Protein AF-A0A498JTJ5-F1 (afdb_monomer_lite)

Secondary structure (DSSP, 8-state):
-EETTTEEGGGS--SSPPPHHHHHHHHHHHHHTTSB-TTSPBPHHHHHHTTSSS-HHHHHHHHHHHHHHHHTTHHHHHHHHHHHHHHHHHHHHHHHHHS--

InterPro domains:
  IPR048333 Helicase associated domain (HA2), winged-helix domain [PF04408] (28-53)

Radius of gyration: 25.89 Å; chains: 1; bounding box: 59×25×75 Å

Organism: Malus domestica (NCBI:txid3750)

Sequence (101 aa):
MTFFLGIQVSNFPLPPPPDADALDKEKRCLKSLQALDKDGRLTPLGRAMAHYPMSPRHSRMLTIIQVLIKKKSFEANLVLACVVAAIAALSLKIATKKATA

Structure (mmCIF, N/CA/C/O backbone):
data_AF-A0A498JTJ5-F1
#
_entry.id   AF-A0A498JTJ5-F1
#
loop_
_atom_site.group_PDB
_atom_site.id
_atom_site.type_symbol
_atom_site.label_atom_id
_atom_site.label_alt_id
_atom_site.label_comp_id
_atom_site.label_asym_id
_atom_site.label_entity_id
_atom_site.label_seq_id
_atom_site.pdbx_PDB_ins_code
_atom_site.Cartn_x
_atom_site.Cartn_y
_atom_site.Cartn_z
_atom_site.occupancy
_atom_site.B_iso_or_equiv
_atom_site.auth_seq_id
_atom_site.auth_comp_id
_atom_site.auth_asym_id
_atom_site.auth_atom_id
_atom_site.pdbx_PDB_model_num
ATOM 1 N N . MET A 1 1 ? 4.581 -8.118 -13.582 1.00 44.34 1 MET A N 1
ATOM 2 C CA . MET A 1 1 ? 4.844 -7.196 -12.455 1.00 44.34 1 MET A CA 1
ATOM 3 C C . MET A 1 1 ? 4.019 -5.926 -12.673 1.00 44.34 1 MET A C 1
ATOM 5 O O . MET A 1 1 ? 4.438 -5.050 -13.417 1.00 44.34 1 MET A O 1
ATOM 9 N N . THR A 1 2 ? 2.796 -5.872 -12.145 1.00 37.47 2 THR A N 1
ATOM 10 C CA . THR A 1 2 ? 1.823 -4.791 -12.381 1.00 37.47 2 THR A CA 1
ATOM 11 C C . THR A 1 2 ? 1.978 -3.692 -11.333 1.00 37.47 2 THR A C 1
ATOM 13 O O . THR A 1 2 ? 1.708 -3.913 -10.154 1.00 37.47 2 THR A O 1
ATOM 16 N N . PHE A 1 3 ? 2.401 -2.502 -11.760 1.00 51.62 3 PHE A N 1
ATOM 17 C CA . PHE A 1 3 ? 2.480 -1.318 -10.906 1.00 51.62 3 PHE A CA 1
ATOM 18 C C . PHE A 1 3 ? 1.514 -0.245 -11.399 1.00 51.62 3 PHE A C 1
ATOM 20 O O . PHE A 1 3 ? 1.626 0.243 -12.515 1.00 51.62 3 PHE A O 1
ATOM 27 N N . PHE A 1 4 ? 0.563 0.078 -10.526 1.00 50.00 4 PHE A N 1
ATOM 28 C CA . PHE A 1 4 ? -0.362 1.214 -10.501 1.00 50.00 4 PHE A CA 1
ATOM 29 C C . PHE A 1 4 ? -1.292 1.499 -11.695 1.00 50.00 4 PHE A C 1
ATOM 31 O O . PHE A 1 4 ? -2.466 1.760 -11.465 1.00 50.00 4 PHE A O 1
ATOM 38 N N . LEU A 1 5 ? -0.838 1.377 -12.942 1.00 55.78 5 LEU A N 1
ATOM 39 C CA . LEU A 1 5 ? -1.653 1.614 -14.143 1.00 55.78 5 LEU A CA 1
ATOM 40 C C . LEU A 1 5 ? -2.202 0.321 -14.778 1.00 55.78 5 LEU A C 1
ATOM 42 O O . LEU A 1 5 ? -2.804 0.356 -15.843 1.00 55.78 5 LEU A O 1
ATOM 46 N N . GLY A 1 6 ? -1.946 -0.840 -14.164 1.00 54.81 6 GLY A N 1
ATOM 47 C CA . GLY A 1 6 ? -2.227 -2.148 -14.773 1.00 54.81 6 GLY A CA 1
ATOM 48 C C . GLY A 1 6 ? -1.231 -2.548 -15.871 1.00 54.81 6 GLY A C 1
ATOM 49 O O . GLY A 1 6 ? -1.410 -3.581 -16.507 1.00 54.81 6 GLY A O 1
ATOM 50 N N . ILE A 1 7 ? -0.158 -1.774 -16.064 1.0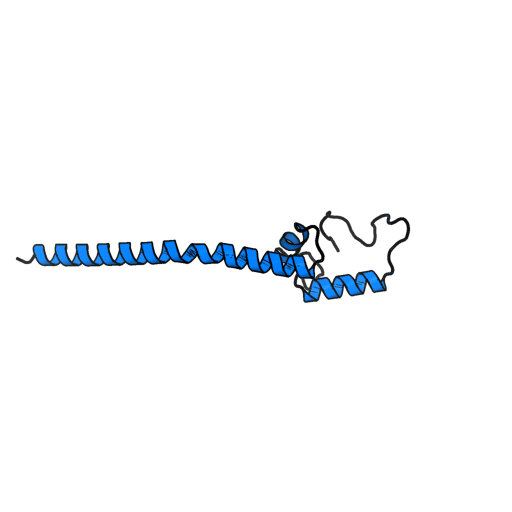0 53.69 7 ILE A N 1
ATOM 51 C CA . ILE A 1 7 ? 0.817 -1.976 -17.141 1.00 53.69 7 ILE A CA 1
ATOM 52 C C . ILE A 1 7 ? 2.098 -2.634 -16.604 1.00 53.69 7 ILE A C 1
ATOM 54 O O . ILE A 1 7 ? 2.531 -2.391 -15.474 1.00 53.69 7 ILE A O 1
ATOM 58 N N . GLN A 1 8 ? 2.694 -3.511 -17.414 1.00 60.28 8 GLN A N 1
ATOM 59 C CA . GLN A 1 8 ? 4.010 -4.099 -17.161 1.00 60.28 8 GLN A CA 1
ATOM 60 C C . GLN A 1 8 ? 5.093 -3.051 -17.449 1.00 60.28 8 GLN A C 1
ATOM 62 O O . GLN A 1 8 ? 5.236 -2.623 -18.591 1.00 60.28 8 GLN A O 1
ATOM 67 N N . VAL A 1 9 ? 5.883 -2.672 -16.440 1.00 60.03 9 VAL A N 1
ATOM 68 C CA . VAL A 1 9 ? 6.946 -1.650 -16.577 1.00 60.03 9 VAL A CA 1
ATOM 69 C C . VAL A 1 9 ? 7.990 -2.043 -17.630 1.00 60.03 9 VAL A C 1
ATOM 71 O O . VAL A 1 9 ? 8.475 -1.193 -18.363 1.00 60.03 9 VAL A O 1
ATOM 74 N N . SER A 1 10 ? 8.277 -3.340 -17.763 1.00 60.97 10 SER A N 1
ATOM 75 C CA . SER A 1 10 ? 9.203 -3.882 -18.767 1.00 60.97 10 SER A CA 1
ATOM 76 C C . SER A 1 10 ? 8.713 -3.751 -20.213 1.00 60.97 10 SER A C 1
ATOM 78 O O . SER A 1 10 ? 9.508 -3.907 -21.127 1.00 60.97 10 SER A O 1
ATOM 80 N N . ASN A 1 11 ? 7.416 -3.509 -20.423 1.00 62.19 11 ASN A N 1
ATOM 81 C CA . ASN A 1 11 ? 6.782 -3.464 -21.744 1.00 62.19 11 ASN A CA 1
ATOM 82 C C . ASN A 1 11 ? 6.115 -2.106 -22.016 1.00 62.19 11 ASN A C 1
ATOM 84 O O . ASN A 1 11 ? 5.278 -1.990 -22.911 1.00 62.19 11 ASN A O 1
ATOM 88 N N . PHE A 1 12 ? 6.421 -1.093 -21.200 1.00 70.56 12 PHE A N 1
ATOM 89 C CA . PHE A 1 12 ? 5.927 0.260 -21.408 1.00 70.56 12 PHE A CA 1
ATOM 90 C C . PHE A 1 12 ? 6.819 0.954 -22.450 1.00 70.56 12 PHE A C 1
ATOM 92 O O . PHE A 1 12 ? 8.043 0.891 -22.308 1.00 70.56 12 PHE A O 1
ATOM 99 N N . PRO A 1 13 ? 6.251 1.593 -23.491 1.00 67.00 13 PRO A N 1
ATOM 100 C CA . PRO A 1 13 ? 7.025 2.216 -24.558 1.00 67.00 13 PRO A CA 1
ATOM 101 C C . PRO A 1 13 ? 7.630 3.529 -24.051 1.00 67.00 13 PRO A C 1
ATOM 103 O O . PRO A 1 13 ? 7.130 4.618 -24.321 1.00 67.00 13 PRO A O 1
ATOM 106 N N . LEU A 1 14 ? 8.688 3.421 -23.250 1.00 68.88 14 LEU A N 1
ATOM 107 C CA . LEU A 1 14 ? 9.511 4.562 -22.872 1.00 68.88 14 LEU A CA 1
ATOM 108 C C . LEU A 1 14 ? 10.448 4.891 -24.042 1.00 68.88 14 LEU A C 1
ATOM 110 O O . LEU A 1 14 ? 10.995 3.962 -24.639 1.00 68.88 14 LEU A O 1
ATOM 114 N N . PRO A 1 15 ? 10.632 6.182 -24.389 1.00 72.38 15 PRO A N 1
ATOM 115 C CA . PRO A 1 15 ? 11.427 6.577 -25.550 1.00 72.38 15 PRO A CA 1
ATOM 116 C C . PRO A 1 15 ? 12.864 6.019 -25.498 1.00 72.38 15 PRO A C 1
ATOM 118 O O . PRO A 1 15 ? 13.362 5.573 -26.529 1.00 72.38 15 PRO A O 1
ATOM 121 N N . PRO A 1 16 ? 13.489 5.931 -24.308 1.00 76.44 16 PRO A N 1
ATOM 122 C CA . PRO A 1 16 ? 14.482 4.909 -23.993 1.00 76.44 16 PRO A CA 1
ATOM 123 C C . PRO A 1 16 ? 13.986 3.964 -22.878 1.00 76.44 16 PRO A C 1
ATOM 125 O O . PRO A 1 16 ? 13.474 4.437 -21.855 1.00 76.44 16 PRO A O 1
ATOM 128 N N . PRO A 1 17 ? 14.158 2.636 -23.011 1.00 70.88 17 PRO A N 1
ATOM 129 C CA . PRO A 1 17 ? 13.871 1.719 -21.920 1.00 70.88 17 PRO A CA 1
ATOM 130 C C . PRO A 1 17 ? 14.821 2.004 -20.742 1.00 70.88 17 PRO A C 1
ATOM 132 O O . PRO A 1 17 ? 16.020 2.203 -20.949 1.00 70.88 17 PRO A O 1
ATOM 135 N N . PRO A 1 18 ? 14.306 2.059 -19.504 1.00 75.94 18 PRO A N 1
ATOM 136 C CA . PRO A 1 18 ? 15.126 2.274 -18.327 1.00 75.94 18 PRO A CA 1
ATOM 137 C C . PRO A 1 18 ? 16.046 1.075 -18.116 1.00 75.94 18 PRO A C 1
ATOM 139 O O . PRO A 1 18 ? 15.682 -0.065 -18.407 1.00 75.94 18 PRO A O 1
ATOM 142 N N . ASP A 1 19 ? 17.222 1.354 -17.568 1.00 85.12 19 ASP A N 1
ATOM 143 C CA . ASP A 1 19 ? 18.199 0.337 -17.208 1.00 85.12 19 ASP A CA 1
ATOM 144 C C . ASP A 1 19 ? 17.574 -0.744 -16.301 1.00 85.12 19 ASP A C 1
ATOM 146 O O . ASP A 1 19 ? 16.824 -0.448 -15.359 1.00 85.12 19 ASP A O 1
ATOM 150 N N . ALA A 1 20 ? 17.876 -2.009 -16.591 1.00 84.44 20 ALA A N 1
ATOM 151 C CA . ALA A 1 20 ? 17.352 -3.151 -15.850 1.00 84.44 20 ALA A CA 1
ATOM 152 C C . ALA A 1 20 ? 17.778 -3.100 -14.373 1.00 84.44 20 ALA A C 1
ATOM 154 O O . ALA A 1 20 ? 16.971 -3.402 -13.487 1.00 84.44 20 ALA A O 1
ATOM 155 N N . ASP A 1 21 ? 18.994 -2.618 -14.102 1.00 87.69 21 ASP A N 1
ATOM 156 C CA . ASP A 1 21 ? 19.518 -2.450 -12.745 1.00 87.69 21 ASP A CA 1
ATOM 157 C C . ASP A 1 21 ? 18.742 -1.387 -11.958 1.00 87.69 21 ASP A C 1
ATOM 159 O O . ASP A 1 21 ? 18.455 -1.554 -10.765 1.00 87.69 21 ASP A O 1
ATOM 163 N N . ALA A 1 22 ? 18.333 -0.307 -12.629 1.00 85.19 22 ALA A N 1
ATOM 164 C CA . ALA A 1 22 ? 17.504 0.733 -12.032 1.00 85.19 22 ALA A CA 1
ATOM 165 C C . ALA A 1 22 ? 16.113 0.191 -11.667 1.00 85.19 22 ALA A C 1
ATOM 167 O O . ALA A 1 22 ? 15.621 0.442 -10.563 1.00 85.19 22 ALA A O 1
ATOM 168 N N . LEU A 1 23 ? 15.505 -0.618 -12.544 1.00 86.12 23 LEU A N 1
ATOM 169 C CA . LEU A 1 23 ? 14.226 -1.277 -12.260 1.00 86.12 23 LEU A CA 1
ATOM 170 C C . LEU A 1 23 ? 14.322 -2.243 -11.076 1.00 86.12 23 LEU A C 1
ATOM 172 O O . LEU A 1 23 ? 13.414 -2.299 -10.242 1.00 86.12 23 LEU A O 1
ATOM 176 N N . ASP A 1 24 ? 15.409 -3.001 -10.970 1.00 88.62 24 ASP A N 1
ATOM 177 C CA . ASP A 1 24 ? 15.605 -3.935 -9.865 1.00 88.62 24 ASP A CA 1
ATOM 178 C C . ASP A 1 24 ? 15.878 -3.231 -8.538 1.00 88.62 24 ASP A C 1
ATOM 180 O O . ASP A 1 24 ? 15.350 -3.645 -7.498 1.00 88.62 24 ASP A O 1
ATOM 184 N N . LYS A 1 25 ? 16.613 -2.118 -8.560 1.00 88.50 25 LYS A N 1
ATOM 185 C CA . LYS A 1 25 ? 16.777 -1.244 -7.395 1.00 88.50 25 LYS A CA 1
ATOM 186 C C . LYS A 1 25 ? 15.434 -0.695 -6.913 1.00 88.50 25 LYS A C 1
ATOM 188 O O . LYS A 1 25 ? 15.145 -0.758 -5.714 1.00 88.50 25 LYS A O 1
ATOM 193 N N . GLU A 1 26 ? 14.589 -0.232 -7.830 1.00 89.31 26 GLU A N 1
ATOM 194 C CA . GLU A 1 26 ? 13.259 0.292 -7.508 1.00 89.31 26 GLU A CA 1
ATOM 195 C C . GLU A 1 26 ? 12.359 -0.804 -6.910 1.00 89.31 26 GLU A C 1
ATOM 197 O O . GLU A 1 26 ? 11.730 -0.608 -5.867 1.00 89.31 26 GLU A O 1
ATOM 202 N N . LYS A 1 27 ? 12.369 -2.018 -7.484 1.00 89.50 27 LYS A N 1
ATOM 203 C CA . LYS A 1 27 ? 11.644 -3.178 -6.929 1.00 89.50 27 LYS A CA 1
ATOM 204 C C . LYS A 1 27 ? 12.100 -3.514 -5.510 1.00 89.50 27 LYS A C 1
ATOM 206 O O . LYS A 1 27 ? 11.260 -3.793 -4.655 1.00 89.50 27 LYS A O 1
ATOM 211 N N . ARG A 1 28 ? 13.412 -3.505 -5.241 1.00 91.12 28 ARG A N 1
ATOM 212 C CA . ARG A 1 28 ? 13.959 -3.756 -3.893 1.00 91.12 28 ARG A CA 1
ATOM 213 C C . ARG A 1 28 ? 13.506 -2.684 -2.901 1.00 91.12 28 ARG A C 1
ATOM 215 O O . ARG A 1 28 ? 13.108 -3.026 -1.791 1.00 91.12 28 ARG A O 1
ATOM 222 N N . CYS A 1 29 ? 13.496 -1.416 -3.314 1.00 91.06 29 CYS A N 1
ATOM 223 C CA . CYS A 1 29 ? 12.976 -0.304 -2.516 1.00 91.06 29 CYS A CA 1
ATOM 224 C C . CYS A 1 29 ? 11.480 -0.478 -2.195 1.00 91.06 29 CYS A C 1
ATOM 226 O O . CYS A 1 29 ? 11.043 -0.332 -1.057 1.00 91.06 29 CYS A O 1
ATOM 228 N N . LEU A 1 30 ? 10.672 -0.872 -3.178 1.00 92.88 30 LEU A N 1
ATOM 229 C CA . LEU A 1 30 ? 9.234 -1.071 -2.975 1.00 92.88 30 LEU A CA 1
ATOM 230 C C . LEU A 1 30 ? 8.929 -2.303 -2.110 1.00 92.88 30 LEU A C 1
ATOM 232 O O . LEU A 1 30 ? 7.973 -2.282 -1.330 1.00 92.88 30 LEU A O 1
ATOM 236 N N . LYS A 1 31 ? 9.770 -3.344 -2.175 1.00 93.69 31 LYS A N 1
ATOM 237 C CA . LYS A 1 31 ? 9.735 -4.477 -1.237 1.00 93.69 31 LYS A CA 1
ATOM 238 C C . LYS A 1 31 ? 10.098 -4.051 0.188 1.00 93.69 31 LYS A C 1
ATOM 240 O O . LYS A 1 31 ? 9.383 -4.426 1.113 1.00 93.69 31 LYS A O 1
ATOM 245 N N . SER A 1 32 ? 11.139 -3.235 0.385 1.00 93.44 32 SER A N 1
ATOM 246 C CA . SER A 1 32 ? 11.515 -2.759 1.729 1.00 93.44 32 SER A CA 1
ATOM 247 C C . SER A 1 32 ? 10.449 -1.852 2.352 1.00 93.44 32 SER A C 1
ATOM 249 O O . SER A 1 32 ? 10.231 -1.888 3.561 1.00 93.44 32 SER A O 1
ATOM 251 N N . LEU A 1 33 ? 9.704 -1.112 1.527 1.00 93.62 33 LEU A N 1
ATOM 252 C CA . LEU A 1 33 ? 8.543 -0.330 1.954 1.00 93.62 33 LEU A CA 1
ATOM 253 C C . LEU A 1 33 ? 7.268 -1.163 2.161 1.00 93.62 33 LEU A C 1
ATOM 255 O O . LEU A 1 33 ? 6.262 -0.600 2.589 1.00 93.62 33 LEU A O 1
ATOM 259 N N . GLN A 1 34 ? 7.286 -2.474 1.892 1.00 92.94 34 GLN A N 1
ATOM 260 C CA . GLN A 1 34 ? 6.115 -3.369 1.935 1.00 92.94 34 GLN A CA 1
ATOM 261 C C . GLN A 1 34 ? 4.992 -2.975 0.953 1.00 92.94 34 GLN A C 1
ATOM 263 O O . GLN A 1 34 ? 3.837 -3.386 1.096 1.00 92.94 34 GLN A O 1
ATOM 268 N N . ALA A 1 35 ? 5.320 -2.184 -0.071 1.00 94.31 35 ALA A N 1
ATOM 269 C CA . ALA A 1 35 ? 4.401 -1.867 -1.162 1.00 94.31 35 ALA A CA 1
ATOM 270 C C . ALA A 1 35 ? 4.212 -3.068 -2.108 1.00 94.31 35 ALA A C 1
ATOM 272 O O . ALA A 1 35 ? 3.193 -3.164 -2.794 1.00 94.31 35 ALA A O 1
ATOM 273 N N . LEU A 1 36 ? 5.175 -3.995 -2.112 1.00 93.75 36 LEU A N 1
ATOM 274 C CA . LEU A 1 36 ? 5.148 -5.251 -2.853 1.00 93.75 36 LEU A CA 1
ATOM 275 C C . LEU A 1 36 ? 5.176 -6.467 -1.936 1.00 93.75 36 LEU A C 1
ATOM 277 O O . LEU A 1 36 ? 5.860 -6.465 -0.915 1.00 93.75 36 LEU A O 1
ATOM 281 N N . ASP A 1 37 ? 4.497 -7.522 -2.371 1.00 91.06 37 ASP A N 1
ATOM 282 C CA . ASP A 1 37 ? 4.603 -8.859 -1.796 1.00 91.06 37 ASP A CA 1
ATOM 283 C C . ASP A 1 37 ? 5.847 -9.613 -2.322 1.00 91.06 37 ASP A C 1
ATOM 285 O O . ASP A 1 37 ? 6.556 -9.142 -3.221 1.00 91.06 37 ASP A O 1
ATOM 289 N N . LYS A 1 38 ? 6.109 -10.811 -1.786 1.00 88.94 38 LYS A N 1
ATOM 290 C CA . LYS A 1 38 ? 7.205 -11.714 -2.182 1.00 88.94 38 LYS A CA 1
ATOM 291 C C . LYS A 1 38 ? 7.202 -11.991 -3.687 1.00 88.94 38 LYS A C 1
ATOM 293 O O . LYS A 1 38 ? 8.252 -11.886 -4.325 1.00 88.94 38 LYS A O 1
ATOM 298 N N . ASP A 1 39 ? 6.009 -12.182 -4.248 1.00 88.25 39 ASP A N 1
ATOM 299 C CA . ASP A 1 39 ? 5.761 -12.409 -5.679 1.00 88.25 39 ASP A CA 1
ATOM 300 C C . ASP A 1 39 ? 5.853 -11.130 -6.533 1.00 88.25 39 ASP A C 1
ATOM 302 O O . ASP A 1 39 ? 5.579 -11.146 -7.733 1.00 88.25 39 ASP A O 1
ATOM 306 N N . GLY A 1 40 ? 6.184 -9.983 -5.927 1.00 86.25 40 GLY A N 1
ATOM 307 C CA . GLY A 1 40 ? 6.244 -8.691 -6.612 1.00 86.25 40 GLY A CA 1
ATOM 308 C C . GLY A 1 40 ? 4.872 -8.136 -7.008 1.00 86.25 40 GLY A C 1
ATOM 309 O O . GLY A 1 40 ? 4.775 -7.285 -7.893 1.00 86.25 40 GLY A O 1
ATOM 310 N N . ARG A 1 41 ? 3.802 -8.610 -6.358 1.00 89.19 41 ARG A N 1
ATOM 311 C CA . ARG A 1 41 ? 2.434 -8.098 -6.517 1.00 89.19 41 ARG A CA 1
ATOM 312 C C . ARG A 1 41 ? 2.193 -6.899 -5.604 1.00 89.19 41 ARG A C 1
ATOM 314 O O . ARG A 1 41 ? 2.683 -6.870 -4.478 1.00 89.19 41 ARG A O 1
ATOM 321 N N . LEU A 1 42 ? 1.418 -5.923 -6.074 1.00 91.0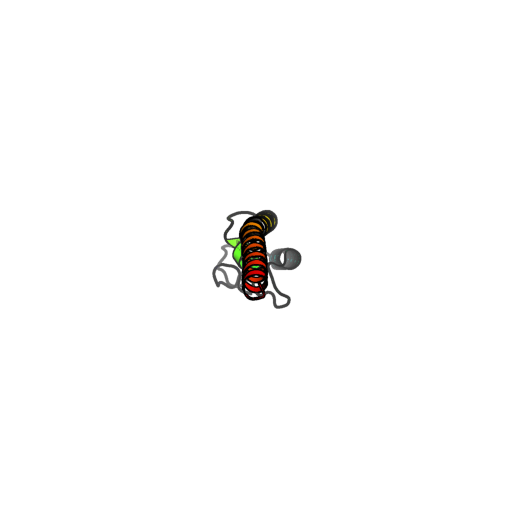0 42 LEU A N 1
ATOM 322 C CA . LEU A 1 42 ? 1.109 -4.710 -5.315 1.00 91.00 42 LEU A CA 1
ATOM 323 C C . LEU A 1 42 ? 0.198 -5.019 -4.111 1.00 91.00 42 LEU A C 1
ATOM 325 O O . LEU A 1 42 ? -0.906 -5.555 -4.275 1.00 91.00 42 LEU A O 1
ATOM 329 N N . THR A 1 43 ? 0.636 -4.651 -2.907 1.00 94.31 43 THR A N 1
ATOM 330 C CA . THR A 1 43 ? -0.126 -4.850 -1.662 1.00 94.31 43 THR A CA 1
ATOM 331 C C . THR A 1 43 ? -1.246 -3.805 -1.521 1.00 94.31 43 THR A C 1
ATOM 333 O O . THR A 1 43 ? -1.224 -2.779 -2.209 1.00 94.31 43 THR A O 1
ATOM 336 N N . PRO A 1 44 ? -2.242 -3.999 -0.631 1.00 92.56 44 PRO A N 1
ATOM 337 C CA . PRO A 1 44 ? -3.229 -2.957 -0.324 1.00 92.56 44 PRO A CA 1
ATOM 338 C C . PRO A 1 44 ? -2.580 -1.653 0.162 1.00 92.56 44 PRO A C 1
ATOM 340 O O . PRO A 1 44 ? -3.007 -0.566 -0.218 1.00 92.56 44 PRO A O 1
ATOM 343 N N . LEU A 1 45 ? -1.500 -1.770 0.941 1.00 92.62 45 LEU A N 1
ATOM 344 C CA . LEU A 1 45 ? -0.670 -0.644 1.356 1.00 92.62 45 LEU A CA 1
ATOM 345 C C . LEU A 1 45 ? -0.014 0.044 0.149 1.00 92.62 45 LEU A C 1
ATOM 347 O O . LEU A 1 45 ? -0.099 1.260 0.030 1.00 92.62 45 LEU A O 1
ATOM 351 N N . GLY A 1 46 ? 0.597 -0.720 -0.762 1.00 92.88 46 GLY A N 1
ATOM 352 C CA . GLY A 1 46 ? 1.203 -0.186 -1.986 1.00 92.88 46 GLY A CA 1
ATOM 353 C C . GLY A 1 46 ? 0.194 0.506 -2.908 1.00 92.88 46 GLY A C 1
ATOM 354 O O . GLY A 1 46 ? 0.515 1.530 -3.509 1.00 92.88 46 GLY A O 1
ATOM 355 N N . ARG A 1 47 ? -1.048 0.002 -2.971 1.00 92.56 47 ARG A N 1
ATOM 356 C CA . ARG A 1 47 ? -2.164 0.677 -3.657 1.00 92.56 47 ARG A CA 1
ATOM 357 C C . ARG A 1 47 ? -2.513 2.008 -3.001 1.00 92.56 47 ARG A C 1
ATOM 359 O O . ARG A 1 47 ? -2.612 3.008 -3.698 1.00 92.56 47 ARG A O 1
ATOM 366 N N . ALA A 1 48 ? -2.652 2.034 -1.678 1.00 92.00 48 ALA A N 1
ATOM 367 C CA . ALA A 1 48 ? -2.909 3.278 -0.957 1.00 92.00 48 ALA A CA 1
ATOM 368 C C . ALA A 1 48 ? -1.778 4.298 -1.162 1.00 92.00 48 ALA A C 1
ATOM 370 O O . ALA A 1 48 ? -2.038 5.484 -1.342 1.00 92.00 48 ALA A O 1
ATOM 371 N N . MET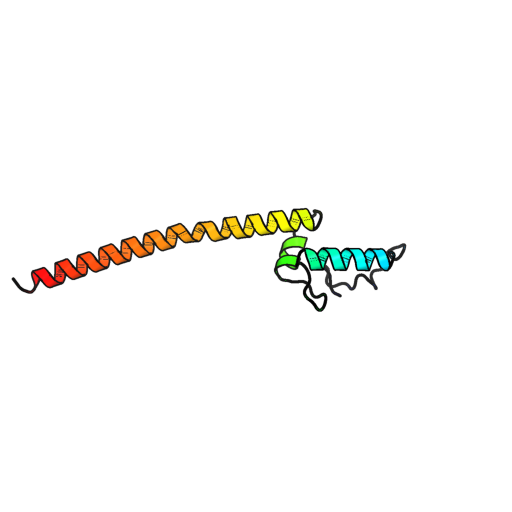 A 1 49 ? -0.529 3.828 -1.203 1.00 94.38 49 MET A N 1
ATOM 372 C CA . MET A 1 49 ? 0.632 4.688 -1.386 1.00 94.38 49 MET A CA 1
ATOM 373 C C . MET A 1 49 ? 0.606 5.444 -2.719 1.00 94.38 49 MET A C 1
ATOM 375 O O . MET A 1 49 ? 0.860 6.649 -2.762 1.00 94.38 49 MET A O 1
ATOM 379 N N . ALA A 1 50 ? 0.302 4.785 -3.827 1.00 91.81 50 ALA A N 1
ATOM 380 C CA . ALA A 1 50 ? 0.442 5.450 -5.116 1.00 91.81 50 ALA A CA 1
ATOM 381 C C . ALA A 1 50 ? -0.726 6.398 -5.474 1.00 91.81 50 ALA A C 1
ATOM 383 O O . ALA A 1 50 ? -0.679 7.071 -6.499 1.00 91.81 50 ALA A O 1
ATOM 384 N N . HIS A 1 51 ? -1.708 6.573 -4.577 1.00 91.56 51 HIS A N 1
ATOM 385 C CA . HIS A 1 51 ? -2.630 7.717 -4.637 1.00 91.56 51 HIS A CA 1
ATOM 386 C C . HIS A 1 51 ? -1.950 9.066 -4.363 1.00 91.56 51 HIS A C 1
ATOM 388 O O . HIS A 1 51 ? -2.515 10.108 -4.687 1.00 91.56 51 HIS A O 1
ATOM 394 N N . TYR A 1 52 ? -0.755 9.068 -3.768 1.00 89.31 52 TYR A N 1
ATOM 395 C CA . TYR A 1 52 ? -0.004 10.290 -3.502 1.00 89.31 52 TYR A CA 1
ATOM 396 C C . TYR A 1 52 ? 0.983 10.574 -4.644 1.00 89.31 52 TYR A C 1
ATOM 398 O O . TYR A 1 52 ? 1.833 9.721 -4.911 1.00 89.31 52 TYR A O 1
ATOM 406 N N . PRO A 1 53 ? 0.954 11.769 -5.272 1.00 91.62 53 PRO A N 1
ATOM 407 C CA . PRO A 1 53 ? 1.889 12.160 -6.332 1.00 91.62 53 PRO A CA 1
ATOM 408 C C . PRO A 1 53 ? 3.245 12.586 -5.742 1.00 91.62 53 PRO A C 1
ATOM 410 O O . PRO A 1 53 ? 3.732 13.688 -5.965 1.00 91.62 53 PRO A O 1
ATOM 413 N N . MET A 1 54 ? 3.828 11.730 -4.909 1.00 91.81 54 MET A N 1
ATOM 414 C CA . MET A 1 54 ? 5.056 11.978 -4.155 1.00 91.81 54 MET A CA 1
ATOM 415 C C . MET A 1 54 ? 5.920 10.717 -4.175 1.00 91.81 54 MET A C 1
ATOM 417 O O . MET A 1 54 ? 5.459 9.636 -4.544 1.00 91.81 54 MET A O 1
ATOM 421 N N . SER A 1 55 ? 7.177 10.814 -3.733 1.00 92.06 55 SER A N 1
ATOM 422 C CA . SER A 1 55 ? 8.038 9.629 -3.698 1.00 92.06 55 SER A CA 1
ATOM 423 C C . SER A 1 55 ? 7.508 8.553 -2.727 1.00 92.06 55 SER A C 1
ATOM 425 O O . SER A 1 55 ? 6.923 8.892 -1.686 1.00 92.06 55 SER A O 1
ATOM 427 N N . PRO A 1 56 ? 7.742 7.251 -3.003 1.00 91.69 56 PRO A N 1
ATOM 428 C CA . PRO A 1 56 ? 7.164 6.145 -2.232 1.00 91.69 56 PRO A CA 1
ATOM 429 C C . PRO A 1 56 ? 7.437 6.211 -0.724 1.00 91.69 56 PRO A C 1
ATOM 431 O O . PRO A 1 56 ? 6.602 5.808 0.080 1.00 91.69 56 PRO A O 1
ATOM 434 N N . ARG A 1 57 ? 8.580 6.770 -0.308 1.00 93.19 57 ARG A N 1
ATOM 435 C CA . ARG A 1 57 ? 8.916 6.951 1.115 1.00 93.19 57 ARG A CA 1
ATOM 436 C C . ARG A 1 57 ? 7.981 7.936 1.821 1.00 93.19 57 ARG A C 1
ATOM 438 O O . ARG A 1 57 ? 7.459 7.622 2.887 1.00 93.19 57 ARG A O 1
ATOM 445 N N . HIS A 1 58 ? 7.733 9.099 1.221 1.00 94.56 58 HIS A N 1
ATOM 446 C CA . HIS A 1 58 ? 6.832 10.101 1.799 1.00 94.56 58 HIS A CA 1
ATOM 447 C C . HIS A 1 58 ? 5.384 9.621 1.760 1.00 94.56 58 HIS A C 1
ATOM 449 O O . HIS A 1 58 ? 4.641 9.779 2.725 1.00 94.56 58 HIS A O 1
ATOM 455 N N . SER A 1 59 ? 5.009 8.950 0.675 1.00 95.19 59 SER A N 1
ATOM 456 C CA . SER A 1 59 ? 3.704 8.320 0.550 1.00 95.19 59 SER A CA 1
ATOM 457 C C . SER A 1 59 ? 3.453 7.255 1.638 1.00 95.19 59 SER A C 1
ATOM 459 O O . SER A 1 59 ? 2.389 7.245 2.267 1.00 95.19 59 SER A O 1
ATOM 461 N N . ARG A 1 60 ? 4.448 6.406 1.943 1.00 94.94 60 ARG A N 1
ATOM 462 C CA . ARG A 1 60 ? 4.395 5.430 3.049 1.00 94.94 60 ARG A CA 1
ATOM 463 C C . ARG A 1 60 ? 4.128 6.121 4.384 1.00 94.94 60 ARG A C 1
ATOM 465 O O . ARG A 1 60 ? 3.270 5.663 5.136 1.00 94.94 60 ARG A O 1
ATOM 472 N N . MET A 1 61 ? 4.839 7.216 4.658 1.00 95.69 61 MET A N 1
ATOM 473 C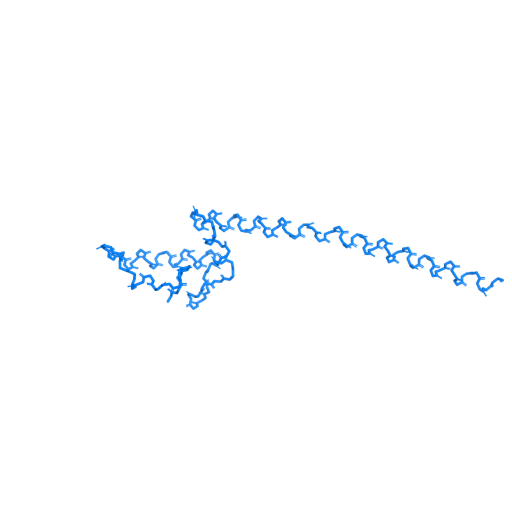 CA . MET A 1 61 ? 4.674 8.005 5.880 1.00 95.69 61 MET A CA 1
ATOM 474 C C . MET A 1 61 ? 3.252 8.564 5.998 1.00 95.69 61 MET A C 1
ATOM 476 O O . MET A 1 61 ? 2.589 8.331 7.007 1.00 95.69 61 MET A O 1
ATOM 480 N N . LEU A 1 62 ? 2.746 9.226 4.952 1.00 94.56 62 LEU A N 1
ATOM 481 C CA . LEU A 1 62 ? 1.384 9.771 4.940 1.00 94.56 62 LEU A CA 1
ATOM 482 C C . LEU A 1 62 ? 0.326 8.677 5.101 1.00 94.56 62 LEU A C 1
ATOM 484 O O . LEU A 1 62 ? -0.613 8.838 5.877 1.00 94.56 62 LEU A O 1
ATOM 488 N N . THR A 1 63 ? 0.506 7.537 4.435 1.00 93.88 63 THR A N 1
ATOM 489 C CA . THR A 1 63 ? -0.419 6.402 4.536 1.00 93.88 63 THR A CA 1
ATOM 490 C C . THR A 1 63 ? -0.491 5.862 5.967 1.00 93.88 63 THR A C 1
ATOM 492 O O . THR A 1 63 ? -1.579 5.581 6.465 1.00 93.88 63 THR A O 1
ATOM 495 N N . ILE A 1 64 ? 0.647 5.755 6.665 1.00 92.69 64 ILE A N 1
ATOM 496 C CA . ILE A 1 64 ? 0.678 5.347 8.080 1.00 92.69 64 ILE A CA 1
ATOM 497 C C . ILE A 1 64 ? -0.082 6.358 8.941 1.00 92.69 64 ILE A C 1
ATOM 499 O O . ILE A 1 64 ? -0.933 5.960 9.735 1.00 92.69 64 IL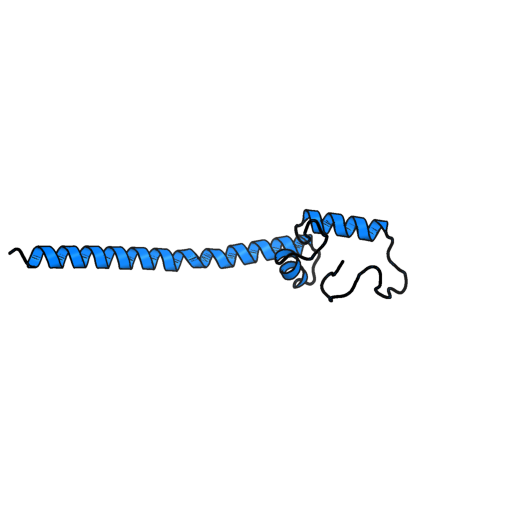E A O 1
ATOM 503 N N . ILE A 1 65 ? 0.182 7.654 8.760 1.00 92.69 65 ILE A N 1
ATOM 504 C CA . ILE A 1 65 ? -0.486 8.724 9.511 1.00 92.69 65 ILE A CA 1
ATOM 505 C C . ILE A 1 65 ? -2.008 8.648 9.319 1.00 92.69 65 ILE A C 1
ATOM 507 O O . ILE A 1 65 ? -2.750 8.670 10.297 1.00 92.69 65 ILE A O 1
ATOM 511 N N . GLN A 1 66 ? -2.484 8.465 8.085 1.00 90.44 66 GLN A N 1
ATOM 512 C CA . GLN A 1 66 ? -3.913 8.318 7.779 1.00 90.44 66 GLN A CA 1
ATOM 513 C C . GLN A 1 66 ? -4.549 7.113 8.486 1.00 90.44 66 GLN A C 1
ATOM 515 O O . GLN A 1 66 ? -5.641 7.222 9.047 1.00 90.44 66 GLN A O 1
ATOM 520 N N . VAL A 1 67 ? -3.859 5.967 8.508 1.00 88.75 67 VAL A N 1
ATOM 521 C CA . VAL A 1 67 ? -4.332 4.764 9.214 1.00 88.75 67 VAL A CA 1
ATOM 522 C C . VAL A 1 67 ? -4.423 5.008 10.723 1.00 88.75 67 VAL A C 1
ATOM 524 O O . VAL A 1 67 ? -5.400 4.594 11.350 1.00 88.75 67 VAL A O 1
ATOM 527 N N . LEU A 1 68 ? -3.440 5.697 11.308 1.00 88.69 68 LEU A N 1
ATOM 528 C CA . LEU A 1 68 ? -3.436 6.029 12.735 1.00 88.69 68 LEU A CA 1
ATOM 529 C C . LEU A 1 68 ? -4.561 7.007 13.097 1.00 88.69 68 LEU A C 1
ATOM 531 O O . LEU A 1 68 ? -5.259 6.793 14.088 1.00 88.69 68 LEU A O 1
ATOM 535 N N . ILE A 1 69 ? -4.791 8.030 12.270 1.00 86.44 69 ILE A N 1
ATOM 536 C CA . ILE A 1 69 ? -5.877 8.999 12.473 1.00 86.44 69 ILE A CA 1
ATOM 537 C C . ILE A 1 69 ? -7.241 8.304 12.389 1.00 86.44 69 ILE A C 1
ATOM 539 O O . ILE A 1 69 ? -8.081 8.514 13.263 1.00 86.44 69 ILE A O 1
ATOM 543 N N . LYS A 1 70 ? -7.453 7.409 11.411 1.00 81.25 70 LYS A N 1
ATOM 544 C CA . LYS A 1 70 ? -8.708 6.644 11.308 1.00 81.25 70 LYS A CA 1
ATOM 545 C C . LYS A 1 70 ? -8.968 5.735 12.510 1.00 81.25 70 LYS A C 1
ATOM 547 O O . LYS A 1 70 ? -10.117 5.595 12.917 1.00 81.25 70 LYS A O 1
ATOM 552 N N . LYS A 1 71 ? -7.931 5.131 13.100 1.00 73.00 71 LYS A N 1
ATOM 553 C CA . LYS A 1 71 ? -8.090 4.244 14.267 1.00 73.00 71 LYS A CA 1
ATOM 554 C C . LYS A 1 71 ? -8.461 4.983 15.554 1.00 73.00 71 LYS A C 1
ATOM 556 O O . LYS A 1 71 ? -9.170 4.420 16.381 1.00 73.00 71 LYS A O 1
ATOM 561 N N . LYS A 1 72 ? -8.051 6.245 15.713 1.00 62.62 72 LYS A N 1
ATOM 562 C CA . LYS A 1 72 ? -8.291 7.027 16.941 1.00 62.62 72 LYS A CA 1
ATOM 563 C C . LYS A 1 72 ? -9.776 7.333 17.205 1.00 62.62 72 LYS A C 1
ATOM 565 O O . LYS A 1 72 ? -10.151 7.624 18.332 1.00 62.62 72 LYS A O 1
ATOM 570 N N . SER A 1 73 ? -10.632 7.204 16.190 1.00 60.38 73 SER A N 1
ATOM 571 C CA . SER A 1 73 ? -12.087 7.367 16.309 1.00 60.38 73 SER A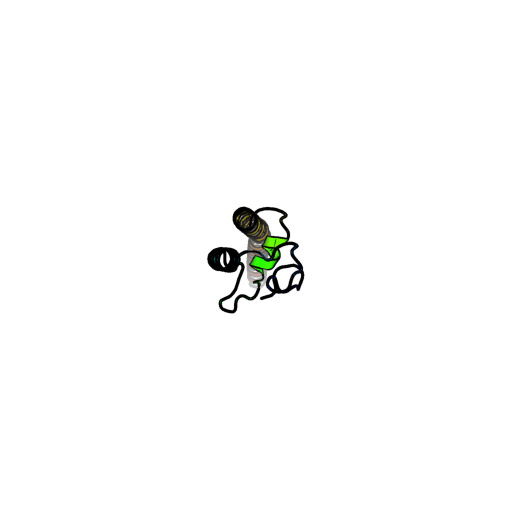 CA 1
ATOM 572 C C . SER A 1 73 ? -12.789 6.222 17.055 1.00 60.38 73 SER A C 1
ATOM 574 O O . SER A 1 73 ? -13.967 6.363 17.381 1.00 60.38 73 SER A O 1
ATOM 576 N N . PHE A 1 74 ? -12.123 5.088 17.301 1.00 58.84 74 PHE A N 1
ATOM 577 C CA . PHE A 1 74 ? -12.777 3.930 17.921 1.00 58.84 74 PHE A CA 1
ATOM 578 C C . PHE A 1 74 ? -12.992 4.087 19.437 1.00 58.84 74 PHE A C 1
ATOM 580 O O . PHE A 1 74 ? -13.898 3.472 19.996 1.00 58.84 74 PHE A O 1
ATOM 587 N N . GLU A 1 75 ? -12.229 4.964 20.093 1.00 63.09 75 GLU A N 1
ATOM 588 C CA . GLU A 1 75 ? -12.301 5.161 21.548 1.00 63.09 75 GLU A CA 1
ATOM 589 C C . GLU A 1 75 ? -13.648 5.733 22.014 1.00 63.09 75 GLU A C 1
ATOM 591 O O . GLU A 1 75 ? -14.177 5.322 23.045 1.00 63.09 75 GLU A O 1
ATOM 596 N N . ALA A 1 76 ? -14.266 6.624 21.233 1.00 67.19 76 ALA A N 1
ATOM 597 C CA . ALA A 1 76 ? -15.538 7.238 21.621 1.00 67.19 76 ALA A CA 1
ATOM 598 C C . ALA A 1 76 ? -16.682 6.210 21.725 1.00 67.19 76 ALA A C 1
ATOM 600 O O . ALA A 1 76 ? -17.495 6.267 22.650 1.00 67.19 76 ALA A O 1
ATOM 601 N N . ASN A 1 77 ? -16.715 5.232 20.815 1.00 76.56 77 ASN A N 1
ATOM 602 C CA . ASN A 1 77 ? -17.750 4.198 20.803 1.00 76.56 77 ASN A CA 1
ATOM 603 C C . ASN A 1 77 ? -17.581 3.205 21.959 1.00 76.56 77 ASN A C 1
ATOM 605 O O . ASN A 1 77 ? -18.573 2.724 22.505 1.00 76.56 77 ASN A O 1
ATOM 609 N N . LEU A 1 78 ? -16.336 2.921 22.357 1.00 80.50 78 LEU A N 1
ATOM 610 C CA . LEU A 1 78 ? -16.046 2.012 23.462 1.00 80.50 78 LEU A CA 1
ATOM 611 C C . LEU A 1 78 ? -16.456 2.614 24.812 1.00 80.50 78 LEU A C 1
ATOM 613 O O . LEU A 1 78 ? -17.100 1.941 25.614 1.00 80.50 78 LEU A O 1
ATOM 617 N N . VAL A 1 79 ? -16.145 3.894 25.045 1.00 86.69 79 VAL A N 1
ATOM 618 C CA . VAL A 1 79 ? -16.553 4.596 26.273 1.00 86.69 79 VAL A CA 1
ATOM 619 C C . VAL A 1 79 ? -18.076 4.651 26.380 1.00 86.69 79 VAL A C 1
ATOM 621 O O . VAL A 1 79 ? -18.623 4.340 27.438 1.00 86.69 79 VAL A O 1
ATOM 624 N N . LEU A 1 80 ? -18.773 4.967 25.283 1.00 85.31 80 LEU A N 1
ATOM 625 C CA . LEU A 1 80 ? -20.235 4.970 25.256 1.00 85.31 80 LEU A CA 1
ATOM 626 C C . LEU A 1 80 ? -20.812 3.584 25.583 1.00 85.31 80 LEU A C 1
ATOM 628 O O . LEU A 1 80 ? -21.727 3.483 26.399 1.00 85.31 80 LEU A O 1
ATOM 632 N N . ALA A 1 81 ? -20.247 2.517 25.007 1.00 88.81 81 ALA A N 1
ATOM 633 C CA . ALA A 1 81 ? -20.662 1.144 25.292 1.00 88.81 81 ALA A CA 1
ATOM 634 C C . ALA A 1 81 ? -20.477 0.778 26.775 1.00 88.81 81 ALA A C 1
ATOM 636 O O . ALA A 1 81 ? -21.388 0.213 27.381 1.00 88.81 81 ALA A O 1
ATOM 637 N N . CYS A 1 82 ? -19.346 1.151 27.384 1.00 86.88 82 CYS A N 1
ATOM 638 C CA . CYS A 1 82 ? -19.094 0.935 28.811 1.00 86.88 82 CYS A CA 1
ATOM 639 C C . CYS A 1 82 ? -20.086 1.693 29.702 1.00 86.88 82 CYS A C 1
ATOM 641 O O . CYS A 1 82 ? -20.594 1.126 30.668 1.00 86.88 82 CYS A O 1
ATOM 643 N N . VAL A 1 83 ? -20.394 2.952 29.375 1.00 94.56 83 VAL A N 1
ATOM 644 C CA . VAL A 1 83 ? -21.359 3.762 30.136 1.00 94.56 83 VAL A CA 1
ATOM 645 C C . VAL A 1 83 ? -22.760 3.158 30.045 1.00 94.56 83 VAL A C 1
ATOM 647 O O . VAL A 1 83 ? -23.409 2.970 31.073 1.00 94.56 83 VAL A O 1
ATOM 650 N N . VAL A 1 84 ? -23.211 2.783 28.845 1.00 95.50 84 VAL A N 1
ATOM 651 C CA . VAL A 1 84 ? -24.519 2.136 28.644 1.00 95.50 84 VAL A CA 1
ATOM 652 C C . VAL A 1 84 ? -24.596 0.804 29.394 1.00 95.50 84 VAL A C 1
ATOM 654 O O . VAL A 1 84 ? -25.587 0.548 30.077 1.00 95.50 84 VAL A O 1
ATOM 657 N N . ALA A 1 85 ? -23.546 -0.019 29.330 1.00 94.25 85 ALA A N 1
ATOM 658 C CA . ALA A 1 85 ? -23.486 -1.288 30.050 1.00 94.25 85 ALA A CA 1
ATOM 659 C C . ALA A 1 85 ? -23.536 -1.094 31.576 1.00 94.25 85 ALA A C 1
ATOM 661 O O . ALA A 1 85 ? -24.273 -1.802 32.264 1.00 94.25 85 ALA A O 1
ATOM 662 N N . ALA A 1 86 ? -22.805 -0.109 32.108 1.00 95.00 86 ALA A N 1
ATOM 663 C CA . ALA A 1 86 ? -22.813 0.209 33.532 1.00 95.00 86 ALA A CA 1
ATOM 664 C C . ALA A 1 86 ? -24.188 0.709 34.004 1.00 95.00 86 ALA A C 1
ATOM 666 O O . ALA A 1 86 ? -24.680 0.254 35.038 1.00 95.00 86 ALA A O 1
ATOM 667 N N . ILE A 1 87 ? -24.837 1.591 33.232 1.00 92.62 87 ILE A N 1
ATOM 668 C CA . ILE A 1 87 ? -26.195 2.078 33.519 1.00 92.62 87 ILE A CA 1
ATOM 669 C C . ILE A 1 87 ? -27.183 0.908 33.526 1.00 92.62 87 ILE A C 1
ATOM 671 O O . ILE A 1 87 ? -27.925 0.746 34.493 1.00 92.62 87 ILE A O 1
ATOM 675 N N . ALA A 1 88 ? -27.155 0.052 32.501 1.00 94.69 88 ALA A N 1
ATOM 676 C CA . ALA A 1 88 ? -28.040 -1.106 32.407 1.00 94.69 88 ALA A CA 1
ATOM 677 C C . ALA A 1 88 ? -27.860 -2.076 33.590 1.00 94.69 88 ALA A C 1
ATOM 679 O O . ALA A 1 88 ? -28.846 -2.532 34.175 1.00 94.69 88 ALA A O 1
ATOM 680 N N . ALA A 1 89 ? -26.614 -2.345 33.994 1.00 93.31 89 ALA A N 1
ATOM 681 C CA . ALA A 1 89 ? -26.316 -3.189 35.149 1.00 93.31 89 ALA A CA 1
ATOM 682 C C . ALA A 1 89 ? -26.841 -2.583 36.463 1.00 93.31 89 ALA A C 1
ATOM 684 O O . ALA A 1 89 ? -27.393 -3.299 37.305 1.00 93.31 89 ALA A O 1
ATOM 685 N N . LEU A 1 90 ? -26.713 -1.262 36.635 1.00 92.38 90 LEU A N 1
ATOM 686 C CA . LEU A 1 90 ? -27.230 -0.562 37.809 1.00 92.38 90 LEU A CA 1
ATOM 687 C C . LEU A 1 90 ? -28.764 -0.597 37.852 1.00 92.38 90 LEU A C 1
ATOM 689 O O . LEU A 1 90 ? -29.343 -0.892 38.897 1.00 92.38 90 LEU A O 1
ATOM 693 N N . SER A 1 91 ? -29.424 -0.361 36.716 1.00 92.38 91 SER A N 1
ATOM 694 C CA . SER A 1 91 ? -30.884 -0.419 36.592 1.00 92.38 91 SER A CA 1
ATOM 695 C C . SER A 1 91 ? -31.438 -1.805 36.919 1.00 92.38 91 SER A C 1
ATOM 697 O O . SER A 1 91 ? -32.423 -1.910 37.650 1.00 92.38 91 SER A O 1
ATOM 699 N N . LEU A 1 92 ? -30.783 -2.874 36.453 1.00 87.56 92 LEU A N 1
ATOM 700 C CA . LEU A 1 92 ? -31.193 -4.247 36.755 1.00 87.56 92 LEU A CA 1
ATOM 701 C C . LEU A 1 92 ? -31.039 -4.557 38.252 1.00 87.56 92 LEU A C 1
ATOM 703 O O . LEU A 1 92 ? -31.927 -5.155 38.857 1.00 87.56 92 LEU A O 1
ATOM 707 N N . LYS A 1 93 ? -29.967 -4.062 38.884 1.00 86.69 93 LYS A N 1
ATOM 708 C CA . LYS A 1 93 ? -29.742 -4.197 40.333 1.00 86.69 93 LYS A CA 1
ATOM 709 C C . LYS A 1 93 ? -30.770 -3.432 41.176 1.00 86.69 93 LYS A C 1
ATOM 711 O O . LYS A 1 93 ? -31.126 -3.881 42.263 1.00 86.69 93 LYS A O 1
ATOM 716 N N . ILE A 1 94 ? -31.253 -2.285 40.697 1.00 84.81 94 ILE A N 1
ATOM 717 C CA . ILE A 1 94 ? -32.325 -1.527 41.360 1.00 84.81 94 ILE A CA 1
ATOM 718 C C . ILE A 1 94 ? -33.667 -2.261 41.218 1.00 84.81 94 ILE A C 1
ATOM 720 O O . ILE A 1 94 ? -34.422 -2.334 42.187 1.00 84.81 94 ILE A O 1
ATOM 724 N N . ALA A 1 95 ? -33.951 -2.841 40.048 1.00 78.00 95 ALA A N 1
ATOM 725 C CA . ALA A 1 95 ? -35.189 -3.577 39.796 1.00 78.00 95 ALA A CA 1
ATOM 726 C C . ALA A 1 95 ? -35.315 -4.837 40.671 1.00 78.00 95 ALA A C 1
ATOM 728 O O . ALA A 1 95 ? -36.375 -5.079 41.243 1.00 78.00 95 ALA A O 1
ATOM 729 N N . THR A 1 96 ? -34.232 -5.602 40.849 1.00 76.75 96 THR A N 1
ATOM 730 C CA . THR A 1 96 ? -34.256 -6.817 41.683 1.00 76.75 96 THR A CA 1
ATOM 731 C C . THR A 1 96 ? -34.392 -6.518 43.175 1.00 76.75 96 THR A C 1
ATOM 733 O O . THR A 1 96 ? -35.038 -7.282 43.884 1.00 76.75 96 THR A O 1
ATOM 736 N N . LYS A 1 97 ? -33.867 -5.383 43.659 1.00 70.56 97 LYS A N 1
ATOM 737 C CA . LYS A 1 97 ? -34.006 -4.964 45.067 1.00 70.56 97 LYS A CA 1
ATOM 738 C C . LYS A 1 97 ? -35.422 -4.486 45.423 1.00 70.56 97 LYS A C 1
ATOM 740 O O . LYS A 1 97 ? -35.757 -4.414 46.598 1.00 70.56 97 LYS A O 1
ATOM 745 N N . LYS A 1 98 ? -36.231 -4.123 44.422 1.00 61.47 98 LYS A N 1
ATOM 746 C CA . LYS A 1 98 ? -37.597 -3.607 44.597 1.00 61.47 98 LYS A CA 1
ATOM 747 C C . LYS A 1 98 ? -38.668 -4.707 44.597 1.00 61.47 98 LYS A C 1
ATOM 749 O O . LYS A 1 98 ? -39.791 -4.431 44.985 1.00 61.47 98 LYS A O 1
ATOM 754 N N . ALA A 1 99 ? -38.328 -5.920 44.155 1.00 59.88 99 ALA A N 1
ATOM 755 C CA . ALA A 1 99 ? -39.241 -7.067 44.084 1.00 59.88 99 ALA A CA 1
ATOM 756 C C . ALA A 1 99 ? -39.197 -7.974 45.331 1.00 59.88 99 ALA A C 1
ATOM 758 O O . ALA A 1 99 ? -40.007 -8.887 45.450 1.00 59.88 99 ALA A O 1
ATOM 759 N N . THR A 1 100 ? -38.245 -7.749 46.241 1.00 58.75 100 THR A N 1
ATOM 760 C CA . THR A 1 100 ? -38.056 -8.528 47.477 1.00 58.75 100 THR A CA 1
ATOM 761 C C . THR A 1 100 ? -38.386 -7.743 48.754 1.00 58.75 100 THR A C 1
ATOM 763 O O . THR A 1 100 ? -38.030 -8.193 49.842 1.00 58.75 100 THR A O 1
ATOM 766 N N . ALA A 1 101 ? -39.046 -6.587 48.625 1.00 49.03 101 ALA A N 1
ATOM 767 C CA . ALA A 1 101 ? -39.564 -5.775 49.728 1.00 49.03 101 ALA A CA 1
ATOM 768 C C . ALA A 1 101 ? -41.094 -5.731 49.687 1.00 49.03 101 ALA A C 1
ATOM 770 O O . ALA A 1 101 ? -41.635 -5.684 48.558 1.00 49.03 101 ALA A O 1
#

Foldseek 3Di:
DQADPRDDLQPDPDVDRDDPVVVVVVLVVCVVLVCADPVRDGDPLVNQQVVDPDDSVVSSVVSVVVVVVVVVVVVVVVVVVVVVVVVVVVVVVVVVVVVVD

pLDDT: mean 81.9, std 14.45, range [37.47, 95.69]